Protein AF-A0A9E2I9J0-F1 (afdb_monomer_lite)

pLDDT: mean 95.01, std 8.67, range [56.53, 98.69]

Foldseek 3Di:
DLVVVLVVLVVQLVVLVVVLVPFDPDPVSVVVNVVSNVVSVVVNVVSVVVVD

Sequence (52 aa):
MQNELSERLLNFVADVIKLVIQLNKTAMGRYVSGQLMRASTSAGANYEEACG

Structure (mmCIF, N/CA/C/O backbone):
data_AF-A0A9E2I9J0-F1
#
_entry.id   AF-A0A9E2I9J0-F1
#
loop_
_atom_site.group_PDB
_atom_site.id
_atom_site.type_symbol
_atom_site.label_atom_id
_atom_site.label_alt_id
_atom_site.label_comp_id
_atom_site.label_asym_id
_atom_site.label_entity_id
_atom_site.label_seq_id
_atom_site.pdbx_PDB_ins_code
_atom_site.Cartn_x
_atom_site.Cartn_y
_atom_site.Cartn_z
_atom_site.occupancy
_atom_site.B_iso_or_equiv
_atom_site.auth_seq_id
_atom_site.auth_comp_id
_atom_site.auth_asym_id
_atom_site.auth_atom_id
_atom_site.pdbx_PDB_model_num
ATOM 1 N N . MET A 1 1 ? 15.533 7.560 -16.514 1.00 56.53 1 MET A N 1
ATOM 2 C CA . MET A 1 1 ? 14.128 7.166 -16.760 1.00 56.53 1 MET A CA 1
ATOM 3 C C . MET A 1 1 ? 13.768 5.896 -15.989 1.00 56.53 1 MET A C 1
ATOM 5 O O . MET A 1 1 ? 12.858 5.980 -15.184 1.00 56.53 1 MET A O 1
ATOM 9 N N . GLN A 1 2 ? 14.516 4.784 -16.113 1.00 59.28 2 GLN A N 1
ATOM 10 C CA . GLN A 1 2 ? 14.304 3.553 -15.313 1.00 59.28 2 GLN A CA 1
ATOM 11 C C . GLN A 1 2 ? 14.219 3.792 -13.790 1.00 59.28 2 GLN A C 1
ATOM 13 O O . GLN A 1 2 ? 13.350 3.232 -13.128 1.00 59.28 2 GLN A O 1
ATOM 18 N N . ASN A 1 3 ? 15.050 4.695 -13.257 1.00 72.06 3 ASN A N 1
ATOM 19 C CA . ASN A 1 3 ? 15.050 5.021 -11.826 1.00 72.06 3 ASN A CA 1
ATOM 20 C C . ASN A 1 3 ? 13.819 5.820 -11.365 1.00 72.06 3 ASN A C 1
ATOM 22 O O . ASN A 1 3 ? 13.463 5.738 -10.197 1.00 72.06 3 ASN A O 1
ATOM 26 N N . GLU A 1 4 ? 13.150 6.568 -12.254 1.00 89.44 4 GLU A N 1
ATOM 27 C CA . GLU A 1 4 ? 12.023 7.425 -11.849 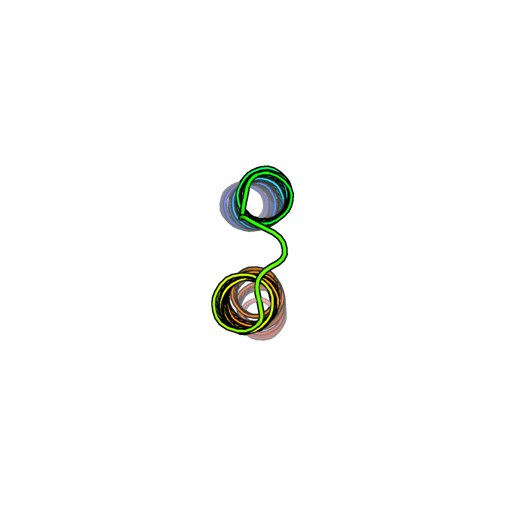1.00 89.44 4 GLU A CA 1
ATOM 28 C C . GLU A 1 4 ? 10.806 6.580 -11.454 1.00 89.44 4 GLU A C 1
ATOM 30 O O . GLU A 1 4 ? 10.156 6.853 -10.448 1.00 89.44 4 GLU A O 1
ATOM 35 N N . LEU A 1 5 ? 10.504 5.522 -12.217 1.00 94.06 5 LEU A N 1
ATOM 36 C CA . LEU A 1 5 ? 9.374 4.651 -11.900 1.00 94.06 5 LEU A CA 1
ATOM 37 C C . LEU A 1 5 ? 9.651 3.790 -10.660 1.00 94.06 5 LEU A C 1
ATOM 39 O O . LEU A 1 5 ? 8.767 3.675 -9.815 1.00 94.06 5 LEU A O 1
ATOM 43 N N . SER A 1 6 ? 10.872 3.266 -10.502 1.00 94.56 6 SER A N 1
ATOM 44 C CA . SER A 1 6 ? 11.275 2.541 -9.284 1.00 94.56 6 SER A CA 1
ATOM 45 C C . SER A 1 6 ? 11.127 3.422 -8.034 1.00 94.56 6 SER A C 1
ATOM 47 O O . SER A 1 6 ? 10.476 3.040 -7.061 1.00 94.56 6 SER A O 1
ATOM 49 N N . GLU A 1 7 ? 11.614 4.665 -8.093 1.00 95.94 7 GLU A N 1
ATOM 50 C CA . GLU A 1 7 ? 11.487 5.631 -6.998 1.00 95.94 7 GLU A CA 1
ATOM 51 C C . GLU A 1 7 ? 10.022 5.991 -6.708 1.00 95.94 7 GLU A C 1
ATOM 53 O O . GLU A 1 7 ? 9.603 6.068 -5.550 1.00 95.94 7 GLU A O 1
ATOM 58 N N . ARG A 1 8 ? 9.195 6.149 -7.746 1.00 97.62 8 ARG A N 1
ATOM 59 C CA . ARG A 1 8 ? 7.753 6.382 -7.582 1.00 97.62 8 ARG A CA 1
ATOM 60 C C . ARG A 1 8 ? 7.034 5.196 -6.947 1.00 97.62 8 ARG A C 1
ATOM 62 O O . ARG A 1 8 ? 6.136 5.418 -6.139 1.00 97.62 8 ARG A O 1
ATOM 69 N N . LEU A 1 9 ? 7.417 3.961 -7.267 1.00 97.38 9 LEU A N 1
ATOM 70 C CA . LEU A 1 9 ? 6.857 2.755 -6.649 1.00 97.38 9 LEU A CA 1
ATOM 71 C C . LEU A 1 9 ? 7.285 2.627 -5.183 1.00 97.38 9 LEU A C 1
ATOM 73 O O . LEU A 1 9 ? 6.462 2.282 -4.335 1.00 97.38 9 LEU A O 1
ATOM 77 N N . LEU A 1 10 ? 8.526 2.991 -4.856 1.00 96.88 10 LEU A N 1
ATOM 78 C CA . LEU A 1 10 ? 8.989 3.066 -3.471 1.00 96.88 10 LEU A CA 1
ATOM 79 C C . LEU A 1 10 ? 8.200 4.111 -2.665 1.00 96.88 10 LEU A C 1
ATOM 81 O O . LEU A 1 10 ? 7.696 3.811 -1.579 1.00 96.88 10 LEU A O 1
ATOM 85 N N . ASN A 1 11 ? 8.031 5.316 -3.216 1.00 98.19 11 ASN A N 1
ATOM 86 C CA . ASN A 1 11 ? 7.229 6.375 -2.600 1.00 98.19 11 ASN A CA 1
ATOM 87 C C . ASN A 1 11 ? 5.760 5.956 -2.438 1.00 98.19 11 ASN A C 1
ATOM 89 O O . ASN A 1 11 ? 5.164 6.181 -1.385 1.00 98.19 11 ASN A O 1
ATOM 93 N N . PHE A 1 12 ? 5.198 5.266 -3.431 1.00 98.12 12 PHE A N 1
ATOM 94 C CA . PHE A 1 12 ? 3.846 4.719 -3.362 1.00 98.12 12 PHE A CA 1
ATOM 95 C C . PHE A 1 12 ? 3.672 3.740 -2.192 1.00 98.12 12 PHE A C 1
ATOM 97 O O . PHE A 1 12 ? 2.698 3.842 -1.445 1.00 98.12 12 PHE A O 1
ATOM 104 N N . VAL A 1 13 ? 4.625 2.827 -1.971 1.00 98.44 13 VAL A N 1
ATOM 105 C CA . VAL A 1 13 ? 4.591 1.918 -0.811 1.00 98.44 13 VAL A CA 1
ATOM 106 C C . VAL A 1 13 ? 4.645 2.702 0.502 1.00 98.44 13 VAL A C 1
ATOM 108 O O . VAL A 1 13 ? 3.870 2.410 1.415 1.00 98.44 13 VAL A O 1
ATOM 111 N N . ALA A 1 14 ? 5.505 3.720 0.601 1.00 98.50 14 ALA A N 1
ATOM 112 C CA . ALA A 1 14 ? 5.599 4.563 1.792 1.00 98.50 14 ALA A CA 1
ATOM 113 C C . ALA A 1 14 ? 4.280 5.297 2.097 1.00 98.50 14 ALA A C 1
ATOM 115 O O . ALA A 1 14 ? 3.872 5.381 3.258 1.00 98.50 14 ALA A O 1
ATOM 116 N N . ASP A 1 15 ? 3.577 5.783 1.077 1.00 98.69 15 ASP A N 1
ATOM 117 C CA . ASP A 1 15 ? 2.281 6.442 1.252 1.00 98.69 15 ASP A CA 1
ATOM 118 C C . ASP A 1 15 ? 1.169 5.458 1.634 1.00 98.69 15 ASP A C 1
ATOM 120 O O . ASP A 1 15 ? 0.344 5.765 2.498 1.00 98.69 15 ASP A O 1
ATOM 124 N N . VAL A 1 16 ? 1.190 4.234 1.097 1.00 98.69 16 VAL A N 1
ATOM 125 C CA . VAL A 1 16 ? 0.288 3.164 1.548 1.00 98.69 16 VAL A CA 1
ATOM 126 C C . VAL A 1 16 ? 0.542 2.812 3.014 1.00 98.69 16 VAL A C 1
ATOM 128 O O . VAL A 1 16 ? -0.420 2.637 3.759 1.00 98.69 16 VAL A O 1
ATOM 131 N N . ILE A 1 17 ? 1.799 2.776 3.470 1.00 98.56 17 ILE A N 1
ATOM 132 C CA . ILE A 1 17 ? 2.131 2.563 4.889 1.00 98.56 17 ILE A CA 1
ATOM 133 C C . ILE A 1 17 ? 1.500 3.655 5.763 1.00 98.56 17 ILE A C 1
ATOM 135 O O . ILE A 1 17 ? 0.838 3.345 6.756 1.00 98.56 17 ILE A O 1
ATOM 139 N N . LYS A 1 18 ? 1.648 4.931 5.381 1.00 98.69 18 LYS A N 1
ATOM 140 C CA . LYS A 1 18 ? 1.027 6.054 6.105 1.00 98.69 18 LYS A CA 1
ATOM 141 C C . LYS A 1 18 ? -0.496 5.905 6.164 1.00 98.69 18 LYS A C 1
ATOM 143 O O . LYS A 1 18 ? -1.078 6.091 7.230 1.00 98.69 18 LYS A O 1
ATOM 148 N N . LEU A 1 19 ? -1.126 5.512 5.056 1.00 98.31 19 LEU A N 1
ATOM 149 C CA . LEU A 1 19 ? -2.568 5.274 4.985 1.00 98.31 19 LEU A CA 1
ATOM 150 C C . LEU A 1 19 ? -3.009 4.135 5.915 1.00 98.31 19 LEU A C 1
ATOM 15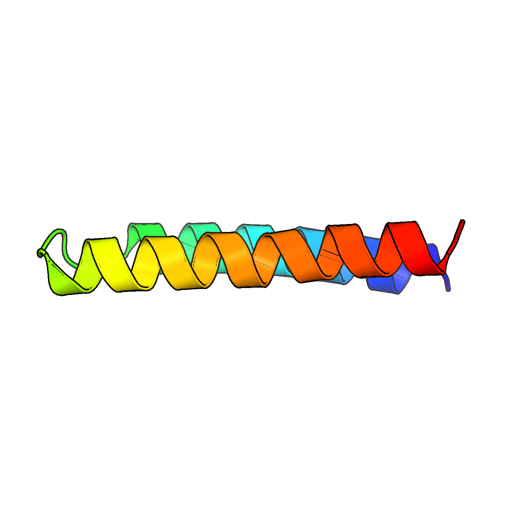2 O O . LEU A 1 19 ? -3.940 4.306 6.699 1.00 98.31 19 LEU A O 1
ATOM 156 N N . VAL A 1 20 ? -2.353 2.970 5.868 1.00 98.12 20 VAL A N 1
ATOM 157 C CA . VAL A 1 20 ? -2.787 1.811 6.668 1.00 98.12 20 VAL A CA 1
ATOM 158 C C . VAL A 1 20 ? -2.588 2.018 8.170 1.00 98.12 20 VAL A C 1
ATOM 160 O O . VAL A 1 20 ? -3.321 1.414 8.951 1.00 98.12 20 VAL A O 1
ATOM 163 N N . ILE A 1 21 ? -1.653 2.884 8.583 1.00 97.88 21 ILE A N 1
ATOM 164 C CA . ILE A 1 21 ? -1.475 3.307 9.985 1.00 97.88 21 ILE A CA 1
ATOM 165 C C . ILE A 1 21 ? -2.689 4.102 10.491 1.00 97.88 21 ILE A C 1
ATOM 167 O O . ILE A 1 21 ? -3.017 4.022 11.675 1.00 97.88 21 ILE A O 1
ATOM 171 N N . GLN A 1 22 ? -3.371 4.838 9.610 1.00 98.06 22 GLN A N 1
ATOM 172 C CA . GLN A 1 22 ? -4.554 5.636 9.948 1.00 98.06 22 GLN A CA 1
ATOM 173 C C . GLN A 1 22 ? -5.853 4.818 9.977 1.00 98.06 22 GLN A C 1
ATOM 175 O O . GLN A 1 22 ? -6.870 5.305 10.470 1.00 98.06 22 GLN A O 1
ATOM 180 N N . LEU A 1 23 ? -5.852 3.581 9.468 1.00 97.69 23 LEU A N 1
ATOM 181 C CA . LEU A 1 23 ? -7.045 2.738 9.474 1.00 97.69 23 LEU A CA 1
ATOM 182 C C . LEU A 1 23 ? -7.418 2.306 10.898 1.00 97.69 23 LEU A C 1
ATOM 184 O O . LEU A 1 23 ? -6.579 1.902 11.707 1.00 97.69 23 LEU A O 1
ATOM 188 N N . ASN A 1 24 ? -8.721 2.325 11.189 1.00 97.56 24 ASN A N 1
ATOM 189 C CA . ASN A 1 24 ? -9.253 1.829 12.455 1.00 97.56 24 ASN A CA 1
ATOM 190 C C . ASN A 1 24 ? -8.851 0.363 12.670 1.00 97.56 24 ASN A C 1
ATOM 192 O O . ASN A 1 24 ? -9.003 -0.469 11.776 1.00 97.56 24 ASN A O 1
ATOM 196 N N . LYS A 1 25 ? -8.415 0.005 13.885 1.00 96.50 25 LYS A N 1
ATOM 197 C CA . LYS A 1 25 ? -7.915 -1.347 14.220 1.00 96.50 25 LYS A CA 1
ATOM 198 C C . LYS A 1 25 ? -9.016 -2.410 14.398 1.00 96.50 25 LYS A C 1
ATOM 200 O O . LYS A 1 25 ? -8.884 -3.315 15.229 1.00 96.50 25 LYS A O 1
ATOM 205 N N . THR A 1 26 ? -10.081 -2.315 13.605 1.00 98.56 26 THR A N 1
ATOM 206 C CA . THR A 1 26 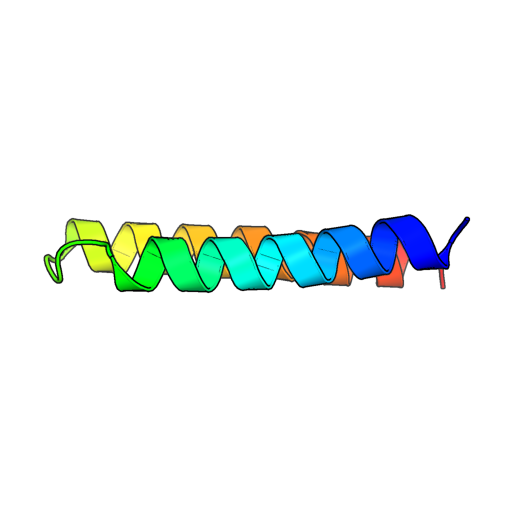? -11.164 -3.302 13.499 1.00 98.56 26 THR A CA 1
ATOM 207 C C . THR A 1 26 ? -10.715 -4.518 12.685 1.00 98.56 26 THR A C 1
ATOM 209 O O . THR A 1 26 ? -9.677 -4.484 12.021 1.00 98.56 26 THR A O 1
ATOM 212 N N . ALA A 1 27 ? -11.494 -5.603 12.708 1.00 98.50 27 ALA A N 1
ATOM 213 C CA . ALA A 1 27 ? -11.228 -6.774 11.867 1.00 98.50 27 ALA A CA 1
ATOM 214 C C . ALA A 1 27 ? -11.163 -6.399 10.374 1.00 98.50 27 ALA A C 1
ATOM 216 O O . ALA A 1 27 ? -10.215 -6.765 9.682 1.00 98.50 27 ALA A O 1
ATOM 217 N N . MET A 1 28 ? -12.118 -5.583 9.912 1.00 98.44 28 MET A N 1
ATOM 218 C CA . MET A 1 28 ? -12.151 -5.092 8.532 1.00 98.44 28 MET A CA 1
ATOM 219 C C . MET A 1 28 ? -10.967 -4.182 8.212 1.00 98.44 28 MET A C 1
ATOM 221 O O . MET A 1 28 ? -10.357 -4.336 7.158 1.00 98.44 28 MET A O 1
ATOM 225 N N . GLY A 1 29 ? -10.598 -3.281 9.129 1.00 98.44 29 GLY A N 1
ATOM 226 C CA . GLY A 1 29 ? -9.440 -2.409 8.944 1.00 98.44 29 GLY A CA 1
ATOM 227 C C . GLY A 1 29 ? -8.153 -3.207 8.766 1.00 98.44 29 GLY A C 1
ATOM 228 O O . GLY A 1 29 ? -7.444 -3.001 7.790 1.00 98.44 29 GLY A O 1
ATOM 229 N N . ARG A 1 30 ? -7.904 -4.205 9.625 1.00 98.25 30 ARG A N 1
ATOM 230 C CA . ARG A 1 30 ? -6.728 -5.090 9.513 1.00 98.25 30 ARG A CA 1
ATOM 231 C C . ARG A 1 30 ? -6.720 -5.890 8.214 1.00 98.25 30 ARG A C 1
ATOM 233 O O . ARG A 1 30 ? -5.666 -6.028 7.59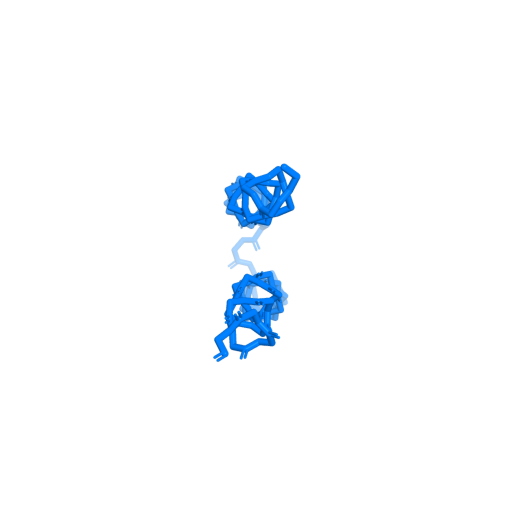7 1.00 98.25 30 ARG A O 1
ATOM 240 N N . TYR A 1 31 ? -7.878 -6.407 7.802 1.00 98.56 31 TYR A N 1
ATOM 241 C CA . TYR A 1 31 ? -7.997 -7.149 6.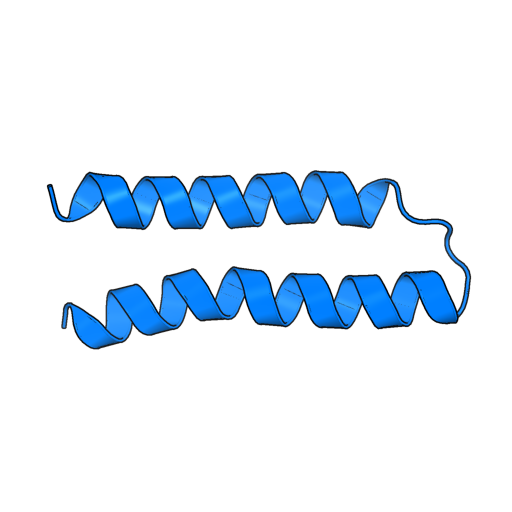551 1.00 98.56 31 TYR A CA 1
ATOM 242 C C . TYR A 1 31 ? -7.623 -6.271 5.352 1.00 98.56 31 TYR A C 1
ATOM 244 O O . TYR A 1 31 ? -6.765 -6.653 4.557 1.00 98.56 31 TYR A O 1
ATOM 252 N N . VAL A 1 32 ? -8.196 -5.066 5.264 1.00 98.50 32 VAL A N 1
ATOM 253 C CA . VAL A 1 32 ? -7.904 -4.105 4.190 1.00 98.50 32 VAL A CA 1
ATOM 254 C C . VAL A 1 32 ? -6.445 -3.647 4.230 1.00 98.50 32 VAL A C 1
ATOM 256 O O . VAL A 1 32 ? -5.799 -3.651 3.184 1.00 98.50 32 VAL A O 1
ATOM 259 N N . SER A 1 33 ? -5.879 -3.351 5.408 1.00 98.62 33 SER A N 1
ATOM 260 C CA . SER A 1 33 ? -4.449 -3.034 5.551 1.00 98.62 33 SER A CA 1
ATOM 261 C C . SER A 1 33 ? -3.558 -4.123 4.946 1.00 98.62 33 SER A C 1
ATOM 263 O O . SER A 1 33 ? -2.605 -3.820 4.231 1.00 98.62 33 SER A O 1
ATOM 265 N N . GLY A 1 34 ? -3.883 -5.397 5.192 1.00 98.38 34 GLY A N 1
ATOM 266 C CA . GLY A 1 34 ? -3.146 -6.534 4.638 1.00 98.38 34 GLY A CA 1
ATOM 267 C C . GLY A 1 34 ? -3.300 -6.696 3.122 1.00 98.38 34 GLY A C 1
ATOM 268 O O . GLY A 1 34 ? -2.361 -7.134 2.458 1.00 98.38 34 GLY A O 1
ATOM 269 N N . GLN A 1 35 ? -4.454 -6.340 2.547 1.00 98.56 35 GLN A N 1
ATOM 270 C CA . GLN A 1 35 ? -4.624 -6.301 1.087 1.00 98.56 35 GLN A CA 1
ATOM 271 C C . GLN A 1 35 ? -3.775 -5.185 0.469 1.00 98.56 35 GLN A C 1
ATOM 273 O O . GLN A 1 35 ? -3.027 -5.437 -0.474 1.00 98.56 35 GLN A O 1
ATOM 278 N N . LEU A 1 36 ? -3.846 -3.978 1.038 1.00 98.62 36 LEU A N 1
ATOM 279 C CA . LEU A 1 36 ? -3.133 -2.804 0.541 1.00 98.62 36 LEU A CA 1
ATOM 280 C C . LEU A 1 36 ? -1.615 -2.989 0.594 1.00 98.62 36 LEU A C 1
ATOM 282 O O . LEU A 1 36 ? -0.952 -2.718 -0.401 1.00 98.62 36 LEU A O 1
ATOM 286 N N . MET A 1 37 ? -1.072 -3.513 1.700 1.00 98.50 37 MET A N 1
ATOM 287 C CA . MET A 1 37 ? 0.373 -3.751 1.819 1.00 98.50 37 MET A CA 1
ATOM 288 C C . MET A 1 37 ? 0.900 -4.752 0.792 1.00 98.50 37 MET A C 1
ATOM 290 O O . MET A 1 37 ? 1.976 -4.550 0.232 1.00 98.50 37 MET A O 1
ATOM 294 N N . ARG A 1 38 ? 0.161 -5.834 0.522 1.00 98.44 38 ARG A N 1
ATOM 295 C CA . ARG A 1 38 ? 0.585 -6.829 -0.475 1.00 98.44 38 ARG A CA 1
ATOM 296 C C . ARG A 1 38 ? 0.506 -6.268 -1.888 1.00 98.44 38 ARG A C 1
ATOM 298 O O . ARG A 1 38 ? 1.453 -6.415 -2.649 1.00 98.44 38 ARG A O 1
ATOM 305 N N . ALA A 1 39 ? -0.594 -5.594 -2.222 1.00 98.50 39 ALA A N 1
ATOM 306 C CA . ALA A 1 39 ? -0.764 -4.988 -3.536 1.00 98.50 39 ALA A CA 1
ATOM 307 C C . ALA A 1 39 ? 0.316 -3.927 -3.812 1.00 98.50 39 ALA A C 1
ATOM 309 O O . ALA A 1 39 ? 0.938 -3.954 -4.872 1.00 98.50 39 ALA A O 1
ATOM 310 N N . SER A 1 40 ? 0.594 -3.039 -2.852 1.00 98.25 40 SER A N 1
ATOM 311 C CA . SER A 1 40 ? 1.558 -1.953 -3.049 1.00 98.25 40 SER A CA 1
ATOM 312 C C . SER A 1 40 ? 2.991 -2.451 -3.214 1.00 98.25 40 SER A C 1
ATOM 314 O O . SER A 1 40 ? 3.680 -2.031 -4.139 1.00 98.25 40 SER A O 1
ATOM 316 N N . THR A 1 41 ? 3.428 -3.388 -2.372 1.00 97.88 41 THR A N 1
ATOM 317 C CA . THR A 1 41 ? 4.777 -3.972 -2.457 1.00 97.88 41 THR A CA 1
ATOM 318 C C . THR A 1 41 ? 4.969 -4.819 -3.716 1.00 97.88 41 THR A C 1
ATOM 320 O O . THR A 1 41 ? 6.043 -4.776 -4.314 1.00 97.88 41 THR A O 1
ATOM 323 N N . SER A 1 42 ? 3.923 -5.520 -4.175 1.00 98.31 42 SER A N 1
ATOM 324 C CA . SER A 1 42 ? 3.983 -6.307 -5.414 1.00 98.31 42 SER A CA 1
ATOM 325 C C . SER A 1 42 ? 4.236 -5.456 -6.660 1.00 98.31 42 SER A C 1
ATOM 327 O O . SER A 1 42 ? 4.895 -5.919 -7.582 1.00 98.31 42 SER A O 1
ATOM 329 N N . ALA A 1 43 ? 3.778 -4.200 -6.687 1.00 97.19 43 ALA A N 1
ATOM 330 C CA . ALA A 1 43 ? 3.973 -3.323 -7.839 1.00 97.19 43 ALA A CA 1
ATOM 331 C C . ALA A 1 43 ? 5.459 -3.003 -8.078 1.00 97.19 43 ALA A C 1
ATOM 333 O O . ALA A 1 43 ? 5.917 -3.063 -9.216 1.00 97.19 43 ALA A O 1
ATOM 334 N N . GLY A 1 44 ? 6.210 -2.718 -7.006 1.00 95.69 44 GLY A N 1
ATOM 335 C CA . GLY A 1 44 ? 7.664 -2.539 -7.062 1.00 95.69 44 GLY A CA 1
ATOM 336 C C . GLY A 1 44 ? 8.379 -3.818 -7.489 1.00 95.69 44 GLY A C 1
ATOM 337 O O . GLY A 1 44 ? 9.147 -3.797 -8.441 1.00 95.69 44 GLY A O 1
ATOM 338 N N . ALA A 1 45 ? 8.063 -4.944 -6.840 1.00 96.31 45 ALA A N 1
ATOM 339 C CA . ALA A 1 45 ? 8.676 -6.235 -7.156 1.00 96.31 45 ALA A CA 1
ATOM 340 C C . ALA A 1 45 ? 8.471 -6.645 -8.625 1.00 96.31 45 ALA A C 1
ATOM 342 O O . ALA A 1 45 ? 9.435 -6.991 -9.299 1.00 96.31 45 ALA A O 1
ATOM 343 N N . ASN A 1 46 ? 7.243 -6.528 -9.140 1.00 97.19 46 ASN A N 1
ATOM 344 C CA . ASN A 1 46 ? 6.925 -6.868 -10.527 1.00 97.19 46 ASN A CA 1
ATOM 345 C C . ASN A 1 46 ? 7.634 -5.947 -11.530 1.00 97.19 46 ASN A C 1
ATOM 347 O O . ASN A 1 46 ? 7.988 -6.384 -12.621 1.00 97.19 46 ASN A O 1
ATOM 351 N N . TYR A 1 47 ? 7.810 -4.666 -11.193 1.00 95.62 47 TYR A N 1
ATOM 352 C CA . TYR A 1 47 ? 8.538 -3.735 -12.053 1.00 95.62 47 TYR A CA 1
ATOM 353 C C . TYR A 1 47 ? 10.024 -4.088 -12.133 1.00 95.62 47 TYR A C 1
ATOM 355 O O . TYR A 1 47 ? 10.576 -4.124 -13.231 1.00 95.62 47 TYR A O 1
ATOM 363 N N . GLU A 1 48 ? 10.653 -4.374 -10.991 1.00 94.44 48 GLU A N 1
ATOM 364 C CA . GLU A 1 48 ? 12.056 -4.793 -10.946 1.00 94.44 48 GLU A CA 1
ATOM 365 C C . GLU A 1 48 ? 12.259 -6.130 -11.676 1.00 94.44 48 GLU A C 1
ATOM 367 O O . GLU A 1 48 ? 13.199 -6.259 -12.454 1.00 94.44 48 GLU A O 1
ATOM 372 N N . GLU A 1 49 ? 11.341 -7.092 -11.512 1.00 96.25 49 GLU A N 1
ATOM 373 C CA . GLU A 1 49 ? 11.361 -8.364 -12.249 1.00 96.25 49 GLU A CA 1
ATOM 374 C C . GLU A 1 49 ? 11.235 -8.160 -13.766 1.00 96.25 49 GLU A C 1
ATOM 376 O O . GLU A 1 49 ? 11.921 -8.828 -14.528 1.00 96.25 49 GLU A O 1
ATOM 381 N N . ALA A 1 50 ? 10.404 -7.214 -14.214 1.00 95.31 50 ALA A N 1
ATOM 382 C CA . ALA A 1 50 ? 10.250 -6.899 -15.634 1.00 95.31 50 ALA A CA 1
ATOM 383 C C . ALA A 1 50 ? 11.434 -6.115 -16.235 1.00 95.31 50 ALA A C 1
ATOM 385 O O . ALA A 1 50 ? 11.548 -6.037 -17.459 1.00 95.31 50 ALA A O 1
ATOM 386 N N . CYS A 1 51 ? 12.264 -5.479 -15.401 1.00 92.75 51 CYS A N 1
ATOM 387 C CA . CYS A 1 51 ? 13.440 -4.719 -15.834 1.00 92.75 51 CYS A CA 1
ATOM 388 C C . CYS A 1 51 ? 14.737 -5.544 -15.851 1.00 92.75 51 CYS A C 1
ATOM 390 O O . CYS A 1 51 ? 15.710 -5.086 -16.460 1.00 92.75 51 CYS A O 1
ATOM 392 N N . GLY A 1 52 ? 14.761 -6.691 -15.162 1.00 80.75 52 GLY A N 1
ATOM 393 C CA . GLY A 1 52 ? 15.826 -7.699 -15.240 1.00 80.75 52 GLY A CA 1
ATOM 394 C C . GLY A 1 52 ? 15.741 -8.545 -16.504 1.00 80.75 52 GLY A C 1
ATOM 395 O O . GLY A 1 52 ? 16.810 -9.055 -16.908 1.00 80.75 52 GLY A O 1
#

Radius of gyration: 12.79 Å; chains: 1; bounding box: 28×16×31 Å

Secondary structure (DSSP, 8-state):
-HHHHHHHHHHHHHHHHHHHHHS-SSHHHHHHHHHHHHHHHHHHH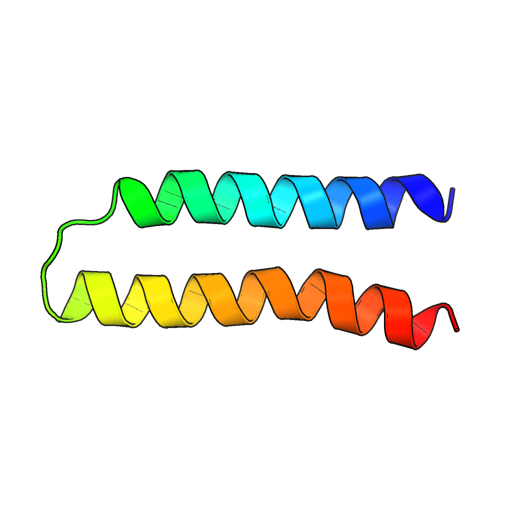HHHHHH-